Protein AF-A0A659SGT2-F1 (afdb_monomer_lite)

Foldseek 3Di:
DPPPPPLVVVLVVCQVVLVVDDLPDADEAADACVQKDKDWAADDPDDDDPVRRVVVVLVVVCVVVVHDSVQKDKDWDQDPVDNTITMMIGGPVRVVSVVVSCVSSVHHHPYYYHPLAVCLVCVVVDDPPDFKDWDDDPFKIKMDGNRDIDMDTPVVVVVDPPDPDDDD

Organism: NCBI:txid436295

Structure (mmCIF, N/CA/C/O backbone):
data_AF-A0A659SGT2-F1
#
_entry.id   AF-A0A659SGT2-F1
#
loop_
_atom_site.group_PDB
_atom_site.id
_atom_site.type_symbol
_atom_site.label_atom_id
_atom_site.label_alt_id
_atom_site.label_comp_id
_atom_site.label_asym_id
_atom_site.label_entity_id
_atom_site.label_seq_id
_atom_site.pdbx_PDB_ins_code
_atom_site.Cartn_x
_atom_site.Cartn_y
_atom_site.Cartn_z
_atom_site.occupancy
_atom_site.B_iso_or_equiv
_atom_site.auth_seq_id
_atom_site.auth_comp_id
_atom_site.auth_asym_id
_atom_site.auth_atom_id
_atom_site.pdbx_PDB_model_num
ATOM 1 N N . GLN A 1 1 ? -14.423 14.661 -5.698 1.00 37.53 1 GLN A N 1
ATOM 2 C CA . GLN A 1 1 ? -13.517 14.866 -4.549 1.00 37.53 1 GLN A CA 1
ATOM 3 C C . GLN A 1 1 ? -14.341 14.611 -3.303 1.00 37.53 1 GLN A C 1
ATOM 5 O O . GLN A 1 1 ? -15.223 15.407 -3.018 1.00 37.53 1 GLN A O 1
ATOM 10 N N . GLY A 1 2 ? -14.146 13.487 -2.614 1.00 39.06 2 GLY A N 1
ATOM 11 C CA . GLY A 1 2 ? -14.657 13.391 -1.249 1.00 39.06 2 GLY A CA 1
ATOM 12 C C . GLY A 1 2 ? -13.777 14.299 -0.393 1.00 39.06 2 GLY A C 1
ATOM 13 O O . GLY A 1 2 ? -12.563 14.091 -0.425 1.00 39.06 2 GLY A O 1
ATOM 14 N N . PRO A 1 3 ? -14.304 15.328 0.293 1.00 45.75 3 PRO A N 1
ATOM 15 C CA . PRO A 1 3 ? -13.490 16.061 1.249 1.00 45.75 3 PRO A CA 1
ATOM 16 C C . PRO A 1 3 ? -12.938 15.052 2.255 1.00 45.75 3 PRO A C 1
ATOM 18 O O . PRO A 1 3 ? -13.620 14.072 2.579 1.00 45.75 3 PRO A O 1
ATOM 21 N N . THR A 1 4 ? -11.722 15.282 2.747 1.00 51.31 4 THR A N 1
ATOM 22 C CA . THR A 1 4 ? -11.232 14.665 3.981 1.00 51.31 4 THR A CA 1
ATOM 23 C C . THR A 1 4 ? -12.202 15.103 5.072 1.00 51.31 4 THR A C 1
ATOM 25 O O . THR A 1 4 ? -12.060 16.162 5.674 1.00 51.31 4 THR A O 1
ATOM 28 N N . ARG A 1 5 ? -13.313 14.370 5.177 1.00 58.91 5 ARG A N 1
ATOM 29 C CA . ARG A 1 5 ? -14.416 14.636 6.087 1.00 58.91 5 ARG A CA 1
ATOM 30 C C . ARG A 1 5 ? -13.779 14.692 7.462 1.00 58.91 5 ARG A C 1
ATOM 32 O O . ARG A 1 5 ? -12.934 13.845 7.750 1.00 58.91 5 ARG A O 1
ATOM 39 N N . ASP A 1 6 ? -14.146 15.701 8.243 1.00 71.81 6 ASP A N 1
ATOM 4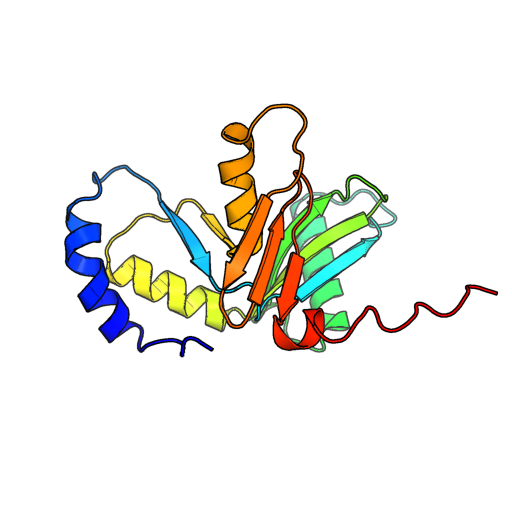0 C CA . ASP A 1 6 ? -13.611 15.899 9.585 1.00 71.81 6 ASP A CA 1
ATOM 41 C C . ASP A 1 6 ? -13.459 14.532 10.297 1.00 71.81 6 ASP A C 1
ATOM 43 O O . ASP A 1 6 ? -14.438 13.771 10.354 1.00 71.81 6 ASP A O 1
ATOM 47 N N . PRO A 1 7 ? -12.245 14.168 10.759 1.00 71.56 7 PRO A N 1
ATOM 48 C CA . PRO A 1 7 ? -11.982 12.852 11.332 1.00 71.56 7 PRO A CA 1
ATOM 49 C C . PRO A 1 7 ? -12.945 12.503 12.468 1.00 71.56 7 PRO A C 1
ATOM 51 O O . PRO A 1 7 ? -13.303 11.336 12.632 1.00 71.56 7 PRO A O 1
ATOM 54 N N . GLN A 1 8 ? -13.416 13.501 13.225 1.00 76.44 8 GLN A N 1
ATOM 55 C CA . GLN A 1 8 ? -14.391 13.282 14.294 1.00 76.44 8 GLN A CA 1
ATOM 56 C C . GLN A 1 8 ? -15.755 12.876 13.729 1.00 76.44 8 GLN A C 1
ATOM 58 O O . GLN A 1 8 ? -16.342 11.880 14.155 1.00 76.44 8 GLN A O 1
ATOM 63 N N . SER A 1 9 ? -16.226 13.584 12.706 1.00 82.75 9 SER A N 1
ATOM 64 C CA . SER A 1 9 ? -17.445 13.240 11.973 1.00 82.75 9 SER A CA 1
ATOM 65 C C . SER A 1 9 ? -17.375 11.840 11.348 1.00 82.75 9 SER A C 1
ATOM 67 O O . SER A 1 9 ? -18.349 11.087 11.391 1.00 82.75 9 SER A O 1
ATOM 69 N N . GLN A 1 10 ? -16.221 11.444 10.799 1.00 83.88 10 GLN A N 1
ATOM 70 C CA . GLN A 1 10 ? -16.017 10.080 10.291 1.00 83.88 10 GLN A CA 1
ATOM 71 C C . GLN A 1 10 ? -16.057 9.036 11.410 1.00 83.88 10 GLN A C 1
ATOM 73 O O . GLN A 1 10 ? -16.700 7.996 11.254 1.00 83.88 10 GLN A O 1
ATOM 78 N N . ALA A 1 11 ? -15.415 9.318 12.546 1.00 84.94 11 ALA A N 1
ATOM 79 C CA . ALA A 1 11 ? -15.412 8.423 13.695 1.00 84.94 11 ALA A CA 1
ATOM 80 C C . ALA A 1 11 ? -16.833 8.164 14.208 1.00 84.94 11 ALA A C 1
ATOM 82 O O . ALA A 1 11 ? -17.172 7.025 14.514 1.00 84.94 11 ALA A O 1
ATOM 83 N N . LEU A 1 12 ? -17.686 9.191 14.255 1.00 87.19 12 LEU A N 1
ATOM 84 C CA . LEU A 1 12 ? -19.081 9.046 14.679 1.00 87.19 12 LEU A CA 1
ATOM 85 C C . LEU A 1 12 ? -19.865 8.083 13.781 1.00 87.19 12 LEU A C 1
ATOM 87 O O . LEU A 1 12 ? -20.566 7.212 14.294 1.00 87.19 12 LEU A O 1
ATOM 91 N N . VAL A 1 13 ? -19.704 8.197 12.460 1.00 90.00 13 VAL A N 1
ATOM 92 C CA . VAL A 1 13 ? -20.392 7.336 11.484 1.00 90.00 13 VAL A CA 1
ATOM 93 C C . VAL A 1 13 ? -19.898 5.889 11.553 1.00 90.00 13 VAL A C 1
ATOM 95 O O . VAL A 1 13 ? -20.694 4.962 11.435 1.00 90.00 13 VAL A O 1
ATOM 98 N N . LEU A 1 14 ? -18.596 5.679 11.758 1.00 89.00 14 LEU A N 1
ATOM 99 C CA . LEU A 1 14 ? -17.986 4.343 11.766 1.00 89.00 14 LEU A CA 1
ATOM 100 C C . LEU A 1 14 ? -18.070 3.635 13.129 1.00 89.00 14 LEU A C 1
ATOM 102 O O . LEU A 1 14 ? -17.810 2.435 13.215 1.00 89.00 14 LEU A O 1
ATOM 106 N N . ARG A 1 15 ? -18.446 4.349 14.197 1.00 89.56 15 ARG A N 1
ATOM 107 C CA . ARG A 1 15 ? -18.479 3.828 15.574 1.00 89.56 15 ARG A CA 1
ATOM 108 C C . ARG A 1 15 ? -19.389 2.614 15.785 1.00 89.56 15 ARG A C 1
ATOM 110 O O . ARG A 1 15 ? -18.995 1.739 16.555 1.00 89.56 15 ARG A O 1
ATOM 117 N N . PRO A 1 16 ? -20.591 2.528 15.181 1.00 90.88 16 PRO A N 1
ATOM 118 C CA . PRO A 1 16 ? -21.422 1.334 15.309 1.00 90.88 16 PRO A CA 1
ATOM 119 C C . PRO A 1 16 ? -20.720 0.107 14.719 1.00 90.88 16 PRO A C 1
ATOM 121 O O . PRO A 1 16 ? -20.525 -0.879 15.423 1.00 90.88 16 PRO A O 1
ATOM 124 N N . MET A 1 17 ? -20.207 0.228 13.490 1.00 86.56 17 MET A N 1
ATOM 125 C CA . MET A 1 17 ? -19.490 -0.853 12.810 1.00 86.56 17 MET A CA 1
ATOM 126 C C . MET A 1 17 ? -18.217 -1.266 13.564 1.00 86.56 17 MET A C 1
ATOM 128 O O . MET A 1 17 ? -17.923 -2.453 13.673 1.00 86.56 17 MET A O 1
ATOM 132 N N . SER A 1 18 ? -17.486 -0.322 14.171 1.00 86.19 18 SER A N 1
ATOM 133 C CA . SER A 1 18 ? -16.282 -0.668 14.937 1.00 86.19 18 SER A CA 1
ATOM 134 C C . SER A 1 18 ? -16.572 -1.515 16.181 1.00 86.19 18 SER A C 1
ATOM 136 O O . SER A 1 18 ? -15.730 -2.322 16.575 1.00 86.19 18 SER A O 1
ATOM 138 N N . ARG A 1 19 ? -17.763 -1.381 16.783 1.00 87.38 19 ARG A N 1
ATOM 139 C CA . ARG A 1 19 ? -18.201 -2.195 17.932 1.00 87.38 19 ARG A CA 1
ATOM 140 C C . ARG A 1 19 ? -18.605 -3.613 17.541 1.00 87.38 19 ARG A C 1
ATOM 142 O O . ARG A 1 19 ? -18.535 -4.502 18.385 1.00 87.38 19 ARG A O 1
ATOM 149 N N . GLU A 1 20 ? -19.009 -3.817 16.293 1.00 88.56 20 GLU A N 1
ATOM 150 C CA . GLU A 1 20 ? -19.375 -5.129 15.750 1.00 88.56 20 GLU A CA 1
ATOM 151 C C . GLU A 1 20 ? -18.142 -5.971 15.383 1.00 88.56 20 GLU A C 1
ATOM 153 O O . GLU A 1 20 ? -18.225 -7.197 15.298 1.00 88.56 20 GLU A O 1
ATOM 158 N N . LEU A 1 21 ? -16.971 -5.344 15.212 1.00 85.00 21 LEU A N 1
ATOM 159 C CA . LEU A 1 21 ? -15.737 -6.055 14.889 1.00 85.00 21 LEU A CA 1
ATOM 160 C C . LEU A 1 21 ? -15.241 -6.894 16.082 1.00 85.00 21 LEU A C 1
ATOM 162 O O . LEU A 1 21 ? -15.075 -6.372 17.191 1.00 85.00 21 LEU A O 1
ATOM 166 N N . PRO A 1 22 ? -14.903 -8.185 15.893 1.00 82.75 22 PRO A N 1
ATOM 167 C CA . PRO A 1 22 ? -14.419 -8.992 17.003 1.00 82.75 22 PRO A CA 1
ATOM 168 C C . PRO A 1 22 ? -13.033 -8.516 17.461 1.00 82.75 22 PRO A C 1
ATOM 170 O O . PRO A 1 22 ? -12.126 -8.339 16.648 1.00 82.75 22 PRO A O 1
ATOM 173 N N . ARG A 1 23 ? -12.831 -8.398 18.782 1.00 71.75 23 ARG A N 1
ATOM 174 C CA . ARG A 1 23 ? -11.686 -7.721 19.444 1.00 71.75 23 ARG A CA 1
ATOM 175 C C . ARG A 1 23 ? -10.269 -8.121 18.993 1.00 71.75 23 ARG A C 1
ATOM 177 O O . ARG A 1 23 ? -9.317 -7.394 19.268 1.00 71.75 23 ARG A O 1
ATOM 184 N N . ARG A 1 24 ? -10.091 -9.289 18.368 1.00 79.62 24 ARG A N 1
ATOM 185 C CA . ARG A 1 24 ? -8.784 -9.789 17.898 1.00 79.62 24 ARG A CA 1
ATOM 186 C C . ARG A 1 24 ? -8.523 -9.546 16.408 1.00 79.62 24 ARG A C 1
ATOM 188 O O . ARG A 1 24 ? -7.405 -9.798 15.966 1.00 79.62 24 ARG A O 1
ATOM 195 N N . HIS A 1 25 ? -9.501 -9.050 15.650 1.00 82.94 25 HIS A N 1
ATOM 196 C CA . HIS A 1 25 ? -9.333 -8.818 14.218 1.00 82.94 25 HIS A CA 1
ATOM 197 C C . HIS A 1 25 ? -8.468 -7.591 13.957 1.00 82.94 25 HIS A C 1
ATOM 199 O O . HIS A 1 25 ? -8.538 -6.585 14.664 1.00 82.94 25 HIS A O 1
ATOM 205 N N . ARG A 1 26 ? -7.638 -7.701 12.920 1.00 89.12 26 ARG A N 1
ATOM 206 C CA . ARG A 1 26 ? -6.871 -6.590 12.368 1.00 89.12 26 ARG A CA 1
ATOM 207 C C . ARG A 1 26 ? -7.504 -6.212 11.031 1.00 89.12 26 ARG A C 1
ATOM 209 O O . ARG A 1 26 ? -7.742 -7.094 10.211 1.00 89.12 26 ARG A O 1
ATOM 216 N N . ILE A 1 27 ? -7.774 -4.930 10.814 1.00 89.94 27 ILE A N 1
ATOM 217 C CA . ILE A 1 27 ? -8.387 -4.426 9.579 1.00 89.94 27 ILE A CA 1
ATOM 218 C C . ILE A 1 27 ? -7.325 -3.883 8.623 1.00 89.94 27 ILE A C 1
ATOM 220 O O . ILE A 1 27 ? -6.343 -3.281 9.055 1.00 89.94 27 ILE A O 1
ATOM 224 N N . ASN A 1 28 ? -7.516 -4.074 7.320 1.00 90.06 28 ASN A N 1
ATOM 225 C CA . ASN A 1 28 ? -6.748 -3.341 6.315 1.00 90.06 28 ASN A CA 1
ATOM 226 C C . ASN A 1 28 ? -7.473 -2.028 6.047 1.00 90.06 28 ASN A C 1
ATOM 228 O O . ASN A 1 28 ? -8.660 -2.044 5.726 1.00 90.06 28 ASN A O 1
ATOM 232 N N . LEU A 1 29 ? -6.771 -0.911 6.197 1.00 90.38 29 LEU A N 1
ATOM 233 C CA . LEU A 1 29 ? -7.346 0.409 5.994 1.00 90.38 29 LEU A CA 1
ATOM 234 C C . LEU A 1 29 ? -6.839 0.967 4.666 1.00 90.38 29 LEU A C 1
ATOM 236 O O . LEU A 1 29 ? -5.636 0.945 4.402 1.00 90.38 29 LEU A O 1
ATOM 240 N N . SER A 1 30 ? -7.754 1.467 3.839 1.00 90.50 30 SER A N 1
ATOM 241 C CA . SER A 1 30 ? -7.407 2.144 2.597 1.00 90.50 30 SER A CA 1
ATOM 242 C C . SER A 1 30 ? -7.687 3.637 2.624 1.00 90.50 30 SER A C 1
ATOM 244 O O . SER A 1 30 ? -8.697 4.075 3.169 1.00 90.50 30 SER A O 1
ATOM 246 N N . PHE A 1 31 ? -6.815 4.405 1.981 1.00 88.75 31 PHE A N 1
ATOM 247 C CA . PHE A 1 31 ? -6.994 5.836 1.742 1.00 88.75 31 PHE A CA 1
ATOM 248 C C . PHE A 1 31 ? -6.985 6.122 0.234 1.00 88.75 31 PHE A C 1
ATOM 250 O O . PHE A 1 31 ? -6.467 5.297 -0.526 1.00 88.75 31 PHE A O 1
ATOM 257 N N . PRO A 1 32 ? -7.538 7.263 -0.222 1.00 87.25 32 PRO A N 1
ATOM 258 C CA . PRO A 1 32 ? -7.522 7.611 -1.636 1.00 87.25 32 PRO A CA 1
ATOM 259 C C . PRO A 1 32 ? -6.102 7.559 -2.200 1.00 87.25 32 PRO A C 1
ATOM 261 O O . PRO A 1 32 ? -5.188 8.140 -1.621 1.00 87.25 32 PRO A O 1
ATOM 264 N N . ALA A 1 33 ? -5.897 6.916 -3.347 1.00 86.81 33 ALA A N 1
ATOM 265 C CA . ALA A 1 33 ? -4.575 6.865 -3.963 1.00 86.81 33 ALA A CA 1
ATOM 266 C C . ALA A 1 33 ? -4.110 8.230 -4.506 1.00 86.81 33 ALA A C 1
ATOM 268 O O . ALA A 1 33 ? -2.942 8.401 -4.834 1.00 86.81 33 ALA A O 1
ATOM 269 N N . THR A 1 34 ? -4.985 9.230 -4.621 1.00 85.56 34 THR A N 1
ATOM 270 C CA . THR A 1 34 ? -4.665 10.560 -5.173 1.00 85.56 34 THR A CA 1
ATOM 271 C C . THR A 1 34 ? -3.461 11.273 -4.525 1.00 85.56 34 THR A C 1
ATOM 273 O O . THR A 1 34 ? -2.620 11.760 -5.278 1.00 85.56 34 THR A O 1
ATOM 276 N N . PRO A 1 35 ? -3.321 11.336 -3.187 1.00 83.38 35 PRO A N 1
ATOM 277 C CA . PRO A 1 35 ? -2.133 11.881 -2.520 1.00 83.38 35 PRO A CA 1
ATOM 278 C C . PRO A 1 35 ? -0.874 11.012 -2.630 1.00 83.38 35 PRO A C 1
ATOM 280 O O . PRO A 1 35 ? 0.183 11.427 -2.161 1.00 83.38 35 PRO A O 1
ATOM 283 N N . THR A 1 36 ? -0.960 9.811 -3.207 1.00 88.88 36 THR A N 1
ATOM 284 C CA . THR A 1 36 ? 0.213 8.947 -3.349 1.00 88.88 36 THR A CA 1
ATOM 285 C C . THR A 1 36 ? 1.044 9.341 -4.558 1.00 88.88 36 THR A C 1
ATOM 287 O O . THR A 1 36 ? 0.523 9.660 -5.638 1.00 88.88 36 THR A O 1
ATOM 290 N N . LEU A 1 37 ? 2.351 9.246 -4.370 1.00 87.31 37 LEU A N 1
ATOM 291 C CA . LEU A 1 37 ? 3.335 9.203 -5.428 1.00 87.31 37 LEU A CA 1
ATOM 292 C C . LEU A 1 37 ? 3.763 7.749 -5.639 1.00 87.31 37 LEU A C 1
ATOM 294 O O . LEU A 1 37 ? 4.103 7.062 -4.681 1.00 87.31 37 LEU A O 1
ATOM 298 N N . GLN A 1 38 ? 3.801 7.308 -6.893 1.00 88.44 38 GLN A N 1
ATOM 299 C CA . GLN A 1 38 ? 4.417 6.043 -7.287 1.00 88.44 38 GLN A CA 1
ATOM 300 C C . GLN A 1 38 ? 5.604 6.332 -8.206 1.00 88.44 38 GLN A C 1
ATOM 302 O O . GLN A 1 38 ? 5.453 7.058 -9.193 1.00 88.44 38 GLN A O 1
ATOM 307 N N . ARG A 1 39 ? 6.780 5.791 -7.885 1.00 87.81 39 ARG A N 1
ATOM 308 C CA . ARG A 1 39 ? 8.009 5.957 -8.673 1.00 87.81 39 ARG A CA 1
ATOM 309 C C . ARG A 1 39 ? 8.818 4.667 -8.679 1.00 87.81 39 ARG A C 1
ATOM 311 O O . ARG A 1 39 ? 8.875 3.975 -7.668 1.00 87.81 39 ARG A O 1
ATOM 318 N N . ALA A 1 40 ? 9.447 4.378 -9.812 1.00 89.25 40 ALA A N 1
ATOM 319 C CA . ALA A 1 40 ? 10.417 3.301 -9.926 1.00 89.25 40 ALA A CA 1
ATOM 320 C C . ALA A 1 40 ? 11.814 3.829 -9.575 1.00 89.25 40 ALA A C 1
ATOM 322 O O . ALA A 1 40 ? 12.216 4.876 -10.086 1.00 89.25 40 ALA A O 1
ATOM 323 N N . PHE A 1 41 ? 12.544 3.108 -8.728 1.00 88.88 41 PHE A N 1
ATOM 324 C CA . PHE A 1 41 ? 13.929 3.401 -8.367 1.00 88.88 41 PHE A CA 1
ATOM 325 C C . PHE A 1 41 ? 14.823 2.224 -8.743 1.00 88.88 41 PHE A C 1
ATOM 327 O O . PHE A 1 41 ? 14.470 1.091 -8.420 1.00 88.88 41 PHE A O 1
ATOM 334 N N . PRO A 1 42 ? 15.976 2.447 -9.393 1.00 89.38 42 PRO A N 1
ATOM 335 C CA . PRO A 1 42 ? 16.892 1.357 -9.697 1.00 89.38 42 PRO A CA 1
ATOM 336 C C . PRO A 1 42 ? 17.376 0.690 -8.407 1.00 89.38 42 PRO A C 1
ATOM 338 O O . PRO A 1 42 ? 17.471 1.333 -7.358 1.00 89.38 42 PRO A O 1
ATOM 341 N N . HIS A 1 43 ? 17.712 -0.595 -8.483 1.00 89.31 43 HIS A N 1
ATOM 342 C CA . HIS A 1 43 ? 18.370 -1.266 -7.366 1.00 89.31 43 HIS A CA 1
ATOM 343 C C . HIS A 1 43 ? 19.708 -0.583 -7.029 1.00 89.31 43 HIS A C 1
ATOM 345 O O . HIS A 1 43 ? 20.409 -0.117 -7.936 1.00 89.31 43 HIS A O 1
ATOM 351 N N . PRO A 1 44 ? 20.095 -0.514 -5.741 1.00 87.31 44 PRO A N 1
ATOM 352 C CA . PRO A 1 44 ? 21.386 0.039 -5.365 1.00 87.31 44 PRO A CA 1
ATOM 353 C C . PRO A 1 44 ? 22.521 -0.791 -5.993 1.00 87.31 44 PRO A C 1
ATOM 355 O O . PRO A 1 44 ? 22.420 -2.017 -6.074 1.00 87.31 44 PRO A O 1
ATOM 358 N N . PRO A 1 45 ? 23.637 -0.154 -6.395 1.00 81.25 45 PRO A N 1
ATOM 359 C CA . PRO A 1 45 ? 24.746 -0.830 -7.080 1.00 81.25 45 PRO A CA 1
ATOM 360 C C . PRO A 1 45 ? 25.480 -1.849 -6.193 1.00 81.25 45 PRO A C 1
ATOM 362 O O . PRO A 1 45 ? 26.305 -2.622 -6.672 1.00 81.25 45 PRO A O 1
ATOM 365 N N . MET A 1 46 ? 25.197 -1.847 -4.890 1.00 87.81 46 MET A N 1
ATOM 366 C CA . MET A 1 46 ? 25.774 -2.740 -3.895 1.00 87.81 46 MET A CA 1
ATOM 367 C C . MET A 1 46 ? 24.654 -3.371 -3.069 1.00 87.81 46 MET A C 1
ATOM 369 O O . MET A 1 46 ? 23.605 -2.764 -2.852 1.00 87.81 46 MET A O 1
ATOM 373 N N . ARG A 1 47 ? 24.889 -4.585 -2.563 1.00 86.19 47 ARG A N 1
ATOM 374 C CA . ARG A 1 47 ? 23.947 -5.260 -1.664 1.00 86.19 47 ARG A CA 1
ATOM 375 C C . ARG A 1 47 ? 23.914 -4.562 -0.306 1.00 86.19 47 ARG A C 1
ATOM 377 O O . ARG A 1 47 ? 24.867 -4.662 0.461 1.00 86.19 47 ARG A O 1
ATOM 384 N N . LEU A 1 48 ? 22.800 -3.900 -0.022 1.00 90.19 48 LEU A N 1
ATOM 385 C CA . LEU A 1 48 ? 22.503 -3.286 1.268 1.00 90.19 48 LEU A CA 1
ATOM 386 C C . LEU A 1 48 ? 21.709 -4.259 2.147 1.00 90.19 48 LEU A C 1
ATOM 388 O O . LEU A 1 48 ? 20.916 -5.057 1.645 1.00 90.19 48 LEU A O 1
ATOM 392 N N . ARG A 1 49 ? 21.896 -4.191 3.467 1.00 93.31 49 ARG A N 1
ATOM 393 C CA . ARG A 1 49 ? 20.981 -4.840 4.420 1.00 93.31 49 ARG A CA 1
ATOM 394 C C . ARG A 1 49 ? 19.651 -4.088 4.438 1.00 93.31 49 ARG A C 1
ATOM 396 O O . ARG A 1 49 ? 19.616 -2.902 4.135 1.00 93.31 49 ARG A O 1
ATOM 403 N N . GLU A 1 50 ? 18.582 -4.732 4.904 1.00 90.44 50 GLU A N 1
ATOM 404 C CA . GLU A 1 50 ? 17.226 -4.152 4.929 1.00 90.44 50 GLU A CA 1
ATOM 405 C C . GLU A 1 50 ? 17.176 -2.727 5.509 1.0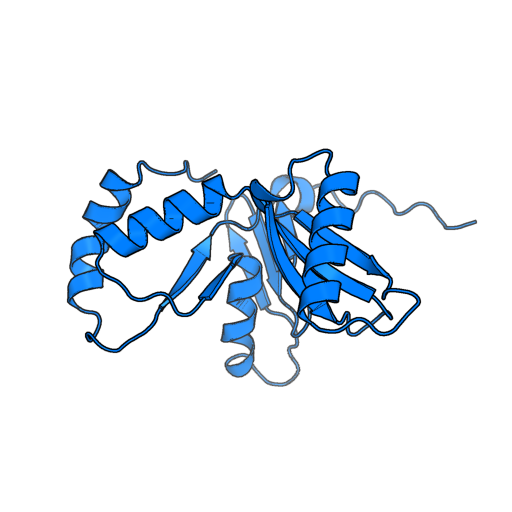0 90.44 50 GLU A C 1
ATOM 407 O O . GLU A 1 50 ? 16.629 -1.811 4.905 1.00 90.44 50 GLU A O 1
ATOM 412 N N . ARG A 1 51 ? 17.826 -2.497 6.657 1.00 92.06 51 ARG A N 1
ATOM 413 C CA . ARG A 1 51 ? 17.867 -1.167 7.291 1.00 92.06 51 ARG A CA 1
ATOM 414 C C . ARG A 1 51 ? 18.565 -0.113 6.429 1.00 92.06 51 ARG A C 1
ATOM 416 O O . ARG A 1 51 ? 18.120 1.029 6.381 1.00 92.06 51 ARG A O 1
ATOM 423 N N . GLU A 1 52 ? 19.664 -0.491 5.786 1.00 93.19 52 GLU A N 1
ATOM 424 C CA . GLU A 1 52 ? 20.453 0.393 4.924 1.00 93.19 52 GLU A CA 1
ATOM 425 C C . GLU A 1 52 ? 19.703 0.676 3.621 1.00 93.19 52 GLU A C 1
ATOM 427 O O . GLU A 1 52 ? 19.696 1.811 3.155 1.00 93.19 52 GLU A O 1
ATOM 432 N N . LEU A 1 53 ? 19.014 -0.331 3.080 1.00 91.75 53 LEU A N 1
ATOM 433 C CA . LEU A 1 53 ? 18.154 -0.206 1.911 1.00 91.75 53 LEU A CA 1
ATOM 434 C C . LEU A 1 53 ? 17.002 0.772 2.168 1.00 91.75 53 LEU A C 1
ATOM 436 O O . LEU A 1 53 ? 16.797 1.691 1.379 1.00 91.75 53 LEU A O 1
ATOM 440 N N . VAL A 1 54 ? 16.293 0.622 3.291 1.00 92.25 54 VAL A N 1
ATOM 441 C CA . VAL A 1 54 ? 15.207 1.532 3.692 1.00 92.25 54 VAL A CA 1
ATOM 442 C C . VAL A 1 54 ? 15.729 2.960 3.864 1.00 92.25 54 VAL A C 1
ATOM 444 O O . VAL A 1 54 ? 15.121 3.902 3.357 1.00 92.25 54 VAL A O 1
ATOM 447 N N . ALA A 1 55 ? 16.870 3.143 4.537 1.00 91.56 55 ALA A N 1
ATOM 448 C CA . ALA A 1 55 ? 17.472 4.465 4.709 1.00 91.56 55 ALA A CA 1
ATOM 449 C C . ALA A 1 55 ? 17.860 5.095 3.360 1.00 91.56 55 ALA A C 1
ATOM 451 O O . ALA A 1 55 ? 17.560 6.265 3.112 1.00 91.56 55 ALA A O 1
ATOM 452 N N . TRP A 1 56 ? 18.471 4.308 2.473 1.00 91.75 56 TRP A N 1
ATOM 453 C CA . TRP A 1 56 ? 18.862 4.738 1.135 1.00 91.75 56 TRP A CA 1
ATOM 454 C C . TRP A 1 56 ? 17.654 5.115 0.263 1.00 91.75 56 TRP A C 1
ATOM 456 O O . TRP A 1 56 ? 17.675 6.174 -0.369 1.00 91.75 56 TRP A O 1
ATOM 466 N N . LEU A 1 57 ? 16.586 4.306 0.262 1.00 91.81 57 LEU A N 1
ATOM 467 C CA . LEU A 1 57 ? 15.338 4.596 -0.456 1.00 91.81 57 LEU A CA 1
ATOM 468 C C . LEU A 1 57 ? 14.680 5.872 0.071 1.00 91.81 57 LEU A C 1
ATOM 470 O O . LEU A 1 57 ? 14.343 6.749 -0.722 1.00 91.81 57 LEU A O 1
ATOM 474 N N . SER A 1 58 ? 14.571 6.010 1.396 1.00 91.12 58 SER A N 1
ATOM 475 C CA . SER A 1 58 ? 13.998 7.195 2.043 1.00 91.12 58 SER A CA 1
ATOM 476 C C . SER A 1 58 ? 14.716 8.475 1.612 1.00 91.12 58 SER A C 1
ATOM 478 O O . SER A 1 58 ? 14.091 9.420 1.133 1.00 91.12 58 SER A O 1
ATOM 480 N N . GLN A 1 59 ? 16.050 8.482 1.696 1.00 89.69 59 GLN A N 1
ATOM 481 C CA . GLN A 1 59 ? 16.873 9.630 1.307 1.00 89.69 59 GLN A CA 1
ATOM 482 C C . GLN A 1 59 ? 16.774 9.920 -0.191 1.00 89.69 59 GLN A C 1
ATOM 484 O O . GLN A 1 59 ? 16.703 11.075 -0.599 1.00 89.69 59 GLN A O 1
ATOM 489 N N . THR A 1 60 ? 16.766 8.879 -1.022 1.00 90.00 60 THR A N 1
ATOM 490 C CA . THR A 1 60 ? 16.680 9.035 -2.477 1.00 90.00 60 THR A CA 1
ATOM 491 C C . THR A 1 60 ? 15.332 9.610 -2.891 1.00 90.00 60 THR A C 1
ATOM 493 O O . THR A 1 60 ? 15.292 10.552 -3.676 1.00 90.00 60 THR A O 1
ATOM 496 N N . MET A 1 61 ? 14.240 9.135 -2.296 1.00 89.12 61 MET A N 1
ATOM 497 C CA . MET A 1 61 ? 12.916 9.701 -2.522 1.00 89.12 61 MET A CA 1
ATOM 498 C C . MET A 1 61 ? 12.770 11.133 -2.021 1.00 89.12 61 MET A C 1
ATOM 500 O O . MET A 1 61 ? 12.176 11.953 -2.711 1.00 89.12 61 MET A O 1
ATOM 504 N N . ALA A 1 62 ? 13.269 11.420 -0.818 1.00 88.94 62 ALA A N 1
ATOM 505 C CA . ALA A 1 62 ? 13.210 12.748 -0.220 1.00 88.94 62 ALA A CA 1
ATOM 506 C C . ALA A 1 62 ? 13.859 13.794 -1.137 1.00 88.94 62 ALA A C 1
ATOM 508 O O . ALA A 1 62 ? 13.269 14.841 -1.392 1.00 88.94 62 ALA A O 1
ATOM 509 N N . ARG A 1 63 ? 15.021 13.458 -1.719 1.00 88.75 63 ARG A N 1
ATOM 510 C CA . ARG A 1 63 ? 15.698 14.299 -2.717 1.00 88.75 63 ARG A CA 1
ATOM 511 C C . ARG A 1 63 ? 14.874 14.483 -3.992 1.00 88.75 63 ARG A C 1
ATOM 513 O O . ARG A 1 63 ? 14.731 15.607 -4.449 1.00 88.75 63 ARG A O 1
ATOM 520 N N . GLU A 1 64 ? 14.327 13.405 -4.555 1.00 85.56 64 GLU A N 1
ATOM 521 C CA . GLU A 1 64 ? 13.499 13.476 -5.774 1.00 85.56 64 GLU A CA 1
ATOM 522 C C . GLU A 1 64 ? 12.218 14.300 -5.584 1.00 85.56 64 GLU A C 1
ATOM 524 O O . GLU A 1 64 ? 11.693 14.872 -6.537 1.00 85.56 64 GLU A O 1
ATOM 529 N N . LEU A 1 65 ? 11.688 14.332 -4.360 1.00 81.38 65 LEU A N 1
ATOM 530 C CA . LEU A 1 65 ? 10.439 15.015 -4.033 1.00 81.38 65 LEU A CA 1
ATOM 531 C C . LEU A 1 65 ? 10.615 16.409 -3.453 1.00 81.38 65 LEU A C 1
ATOM 533 O O . LEU A 1 65 ? 9.600 17.044 -3.167 1.00 81.38 65 LEU A O 1
ATOM 537 N N . ASP A 1 66 ? 11.859 16.849 -3.267 1.00 86.06 66 ASP A N 1
ATOM 538 C CA . ASP A 1 66 ? 12.190 18.081 -2.552 1.00 86.06 66 ASP A CA 1
ATOM 539 C C . ASP A 1 66 ? 11.423 18.179 -1.216 1.00 86.06 66 ASP A C 1
ATOM 541 O O . ASP A 1 66 ? 10.728 19.148 -0.912 1.00 86.06 66 ASP A O 1
ATOM 545 N N . MET A 1 67 ? 11.458 17.087 -0.444 1.00 86.19 67 MET A N 1
ATOM 546 C CA . MET A 1 67 ? 10.687 16.932 0.788 1.00 86.19 67 MET A CA 1
ATOM 547 C C . MET A 1 67 ? 11.542 16.333 1.895 1.00 86.19 67 MET A C 1
ATOM 549 O O . MET A 1 67 ? 12.374 15.464 1.650 1.00 86.19 67 MET A O 1
ATOM 553 N N . ASP A 1 68 ? 11.288 16.756 3.131 1.00 87.88 68 ASP A N 1
ATOM 554 C CA . ASP A 1 68 ? 11.911 16.161 4.309 1.00 87.88 68 ASP A CA 1
ATOM 555 C C . ASP A 1 68 ? 11.557 14.655 4.413 1.00 87.88 68 ASP A C 1
ATOM 557 O O . ASP A 1 68 ? 10.369 14.303 4.350 1.00 87.88 68 ASP A O 1
ATOM 561 N N . PRO A 1 69 ? 12.548 13.751 4.567 1.00 86.62 69 PRO A N 1
ATOM 562 C CA . PRO A 1 69 ? 12.303 12.313 4.690 1.00 86.62 69 PRO A CA 1
ATOM 563 C C . PRO A 1 69 ? 11.374 11.951 5.858 1.00 86.62 69 PRO A C 1
ATOM 565 O O . PRO A 1 69 ? 10.609 10.991 5.746 1.00 86.62 69 PRO A O 1
ATOM 568 N N . ASP A 1 70 ? 11.359 12.726 6.946 1.00 88.31 70 ASP A N 1
ATOM 569 C CA . ASP A 1 70 ? 10.506 12.463 8.111 1.00 88.31 70 ASP A CA 1
ATOM 570 C C . ASP A 1 70 ? 9.024 12.747 7.828 1.00 88.31 70 ASP A C 1
ATOM 572 O O . ASP A 1 70 ? 8.124 12.169 8.462 1.00 88.31 70 ASP A O 1
ATOM 576 N N . LEU A 1 71 ? 8.752 13.586 6.822 1.00 89.44 71 LEU A N 1
ATOM 577 C CA . LEU A 1 71 ? 7.411 13.881 6.324 1.00 89.44 71 LEU A CA 1
ATOM 578 C C . LEU A 1 71 ? 6.910 12.844 5.317 1.00 89.44 71 LEU A C 1
ATOM 580 O O . LEU A 1 71 ? 5.735 12.896 4.946 1.00 89.44 71 LEU A O 1
ATOM 584 N N . LEU A 1 72 ? 7.739 11.882 4.913 1.00 89.25 72 LEU A N 1
ATOM 585 C CA . LEU A 1 72 ? 7.363 10.819 3.991 1.00 89.25 72 LEU A CA 1
ATOM 586 C C . LEU A 1 72 ? 7.046 9.522 4.738 1.00 89.25 72 LEU A C 1
ATOM 588 O O . LEU A 1 72 ? 7.669 9.128 5.725 1.00 89.25 72 LEU A O 1
ATOM 592 N N . ARG A 1 73 ? 6.024 8.830 4.252 1.00 91.88 73 ARG A N 1
ATOM 593 C CA . ARG A 1 73 ? 5.752 7.431 4.568 1.00 91.88 73 ARG A CA 1
ATOM 594 C C . ARG A 1 73 ? 5.764 6.681 3.259 1.00 91.88 73 ARG A C 1
ATOM 596 O O . ARG A 1 73 ? 5.155 7.138 2.292 1.00 91.88 73 ARG A O 1
ATOM 603 N N . PHE A 1 74 ? 6.469 5.562 3.222 1.00 92.31 74 PHE A N 1
ATOM 60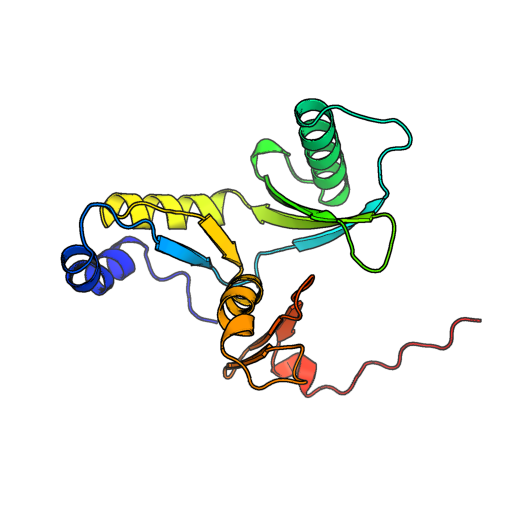4 C CA . PHE A 1 74 ? 6.630 4.820 1.990 1.00 92.31 74 PHE A CA 1
ATOM 605 C C . PHE A 1 74 ? 6.675 3.324 2.224 1.00 92.31 74 PHE A C 1
ATOM 607 O O . PHE A 1 74 ? 6.960 2.856 3.324 1.00 92.31 74 PHE A O 1
ATOM 614 N N . ASP A 1 75 ? 6.365 2.616 1.153 1.00 91.81 75 ASP A N 1
ATOM 615 C CA . ASP A 1 75 ? 6.484 1.177 1.026 1.00 91.81 75 ASP A CA 1
ATOM 616 C C . ASP A 1 75 ? 7.045 0.876 -0.366 1.00 91.81 75 ASP A C 1
ATOM 618 O O . ASP A 1 75 ? 6.885 1.681 -1.293 1.00 91.81 75 ASP A O 1
ATOM 622 N N . PHE A 1 76 ? 7.719 -0.254 -0.522 1.00 91.12 76 PHE A N 1
ATOM 623 C CA . PHE A 1 76 ? 8.345 -0.623 -1.783 1.00 91.12 76 PHE A CA 1
ATOM 624 C C . PHE A 1 76 ? 8.211 -2.115 -2.057 1.00 91.12 76 PHE A C 1
ATOM 626 O O . PHE A 1 76 ? 8.158 -2.944 -1.156 1.00 91.12 76 PHE A O 1
ATOM 633 N N . GLN A 1 77 ? 8.157 -2.446 -3.339 1.00 88.50 77 GLN A N 1
ATOM 634 C CA . GLN A 1 77 ? 8.122 -3.816 -3.832 1.00 88.50 77 GLN A CA 1
ATOM 635 C C . GLN A 1 77 ? 9.020 -3.920 -5.058 1.00 88.50 77 GLN A C 1
ATOM 637 O O . GLN A 1 77 ? 9.183 -2.937 -5.784 1.00 88.50 77 GLN A O 1
ATOM 642 N N . ASP A 1 78 ? 9.581 -5.096 -5.313 1.00 87.88 78 ASP A N 1
ATOM 643 C CA . ASP A 1 78 ? 10.277 -5.335 -6.574 1.00 87.88 78 ASP A CA 1
ATOM 644 C C . ASP A 1 78 ? 9.317 -5.186 -7.755 1.00 87.88 78 ASP A C 1
ATOM 646 O O . ASP A 1 78 ? 8.162 -5.629 -7.724 1.00 87.88 78 ASP A O 1
ATOM 650 N N . ASP A 1 79 ? 9.801 -4.536 -8.805 1.00 84.31 79 ASP A N 1
ATOM 651 C CA . ASP A 1 79 ? 9.121 -4.520 -10.082 1.00 84.31 79 ASP A CA 1
ATOM 652 C C . ASP A 1 79 ? 9.264 -5.890 -10.753 1.00 84.31 79 ASP A C 1
ATOM 654 O O . ASP A 1 79 ? 10.352 -6.436 -10.918 1.00 84.31 79 ASP A O 1
ATOM 658 N N . ALA A 1 80 ? 8.131 -6.459 -11.156 1.00 79.19 80 ALA A N 1
ATOM 659 C CA . ALA A 1 80 ? 8.104 -7.732 -11.859 1.00 79.19 80 ALA A CA 1
ATOM 660 C C . ALA A 1 80 ? 8.666 -7.629 -13.289 1.00 79.19 80 ALA A C 1
ATOM 662 O O . ALA A 1 80 ? 8.990 -8.654 -13.886 1.00 79.19 80 ALA A O 1
ATOM 663 N N . LEU A 1 81 ? 8.727 -6.419 -13.859 1.00 80.38 81 LEU A N 1
ATOM 664 C CA . LEU A 1 81 ? 9.080 -6.185 -15.262 1.00 80.38 81 LEU A CA 1
ATOM 665 C C . LEU A 1 81 ? 10.458 -5.543 -15.451 1.00 80.38 81 LEU A C 1
ATOM 667 O O . LEU A 1 81 ? 10.975 -5.549 -16.569 1.00 80.38 81 LEU A O 1
ATOM 671 N N . SER A 1 82 ? 11.053 -4.983 -14.398 1.00 82.50 82 SER A N 1
ATOM 672 C CA . SER A 1 82 ? 12.340 -4.293 -14.474 1.00 82.50 82 SER A CA 1
ATOM 673 C C . SER A 1 82 ? 13.164 -4.502 -13.195 1.00 82.50 82 SER A C 1
ATOM 675 O O . SER A 1 82 ? 12.591 -4.773 -12.143 1.00 82.50 82 SER A O 1
ATOM 677 N N . PRO A 1 83 ? 14.508 -4.406 -13.245 1.00 85.94 83 PRO A N 1
ATOM 678 C CA . PRO A 1 83 ? 15.360 -4.495 -12.057 1.00 85.94 83 PRO A CA 1
ATOM 679 C C . PRO A 1 83 ? 15.308 -3.179 -11.258 1.00 85.94 83 PRO A C 1
ATOM 681 O O . PRO A 1 83 ? 16.272 -2.412 -11.194 1.00 85.94 83 PRO A O 1
ATOM 684 N N . ALA A 1 84 ? 14.133 -2.886 -10.709 1.00 90.12 84 ALA A N 1
ATOM 685 C CA . ALA A 1 84 ? 13.838 -1.672 -9.970 1.00 90.12 84 ALA A CA 1
ATOM 686 C C . ALA A 1 84 ? 12.871 -1.956 -8.816 1.00 90.12 84 ALA A C 1
ATOM 688 O O . ALA A 1 84 ? 12.105 -2.916 -8.835 1.00 90.12 84 ALA A O 1
ATOM 689 N N . PHE A 1 85 ? 12.864 -1.069 -7.829 1.00 90.00 85 PHE A N 1
ATOM 690 C CA . PHE A 1 85 ? 11.823 -0.998 -6.819 1.00 90.00 85 PHE A CA 1
ATOM 691 C C . PHE A 1 85 ? 10.695 -0.088 -7.285 1.00 90.00 85 PHE A C 1
ATOM 693 O O . PHE A 1 85 ? 10.917 1.083 -7.587 1.00 90.00 85 PHE A O 1
ATOM 700 N N . ASN A 1 86 ? 9.469 -0.595 -7.250 1.00 90.25 86 ASN A N 1
ATOM 701 C CA . ASN A 1 86 ? 8.268 0.219 -7.304 1.00 90.25 86 ASN A CA 1
ATOM 702 C C . ASN A 1 86 ? 7.981 0.761 -5.910 1.00 90.25 86 ASN A C 1
ATOM 704 O O . ASN A 1 86 ? 7.543 0.032 -5.019 1.00 90.25 86 ASN A O 1
ATOM 708 N N . VAL A 1 87 ? 8.206 2.055 -5.733 1.00 91.44 87 VAL A N 1
ATOM 709 C CA . VAL A 1 87 ? 8.050 2.728 -4.452 1.00 91.44 87 VAL A CA 1
ATOM 710 C C . VAL A 1 87 ? 6.766 3.539 -4.445 1.00 91.44 87 VAL A C 1
ATOM 712 O O . VAL A 1 87 ? 6.499 4.327 -5.354 1.00 91.44 87 VAL A O 1
ATOM 715 N N . THR A 1 88 ? 5.961 3.337 -3.407 1.00 91.50 88 THR A N 1
ATOM 716 C CA . THR A 1 88 ? 4.754 4.112 -3.125 1.00 91.50 88 THR A CA 1
ATOM 717 C C . THR A 1 88 ? 5.017 5.004 -1.928 1.00 91.50 88 THR A C 1
ATOM 719 O O . THR A 1 88 ? 5.350 4.512 -0.856 1.00 91.50 88 THR A O 1
ATOM 722 N N . ALA A 1 89 ? 4.810 6.304 -2.091 1.00 92.19 89 ALA A N 1
ATOM 723 C CA . ALA A 1 89 ? 5.045 7.306 -1.069 1.00 92.19 89 ALA A CA 1
ATOM 724 C C . ALA A 1 89 ? 3.808 8.166 -0.824 1.00 92.19 89 ALA A C 1
ATOM 726 O O . ALA A 1 89 ? 3.021 8.433 -1.733 1.00 92.19 89 ALA A O 1
ATOM 727 N N . VAL A 1 90 ? 3.653 8.640 0.405 1.00 91.81 90 VAL A N 1
ATOM 728 C CA . VAL A 1 90 ? 2.595 9.564 0.812 1.00 91.81 90 VAL A CA 1
ATOM 729 C C . VAL A 1 90 ? 3.102 10.470 1.931 1.00 91.81 90 VAL A C 1
ATOM 731 O O . VAL A 1 90 ? 3.974 10.086 2.711 1.00 91.81 90 VAL A O 1
ATOM 734 N N . GLN A 1 91 ? 2.549 11.678 2.034 1.00 88.38 91 GLN A N 1
ATOM 735 C CA . GLN A 1 91 ? 2.852 12.566 3.154 1.00 88.38 91 GLN A CA 1
ATOM 736 C C . GLN A 1 91 ? 2.348 11.969 4.475 1.00 88.38 91 GLN A C 1
ATOM 738 O O . GLN A 1 91 ? 1.216 11.491 4.579 1.00 88.38 91 GLN A O 1
ATOM 743 N N . SER A 1 92 ? 3.166 12.071 5.518 1.00 89.88 92 SER A N 1
ATOM 744 C CA . SER A 1 92 ? 2.906 11.543 6.859 1.00 89.88 92 SER A CA 1
ATOM 745 C C . SER A 1 92 ? 1.595 12.056 7.464 1.00 89.88 92 SER A C 1
ATOM 747 O O . SER A 1 92 ? 0.923 11.320 8.188 1.00 89.88 92 SER A O 1
ATOM 749 N N . LYS A 1 93 ? 1.169 13.280 7.119 1.00 87.44 93 LYS A N 1
ATOM 750 C CA . LYS A 1 93 ? -0.103 13.864 7.579 1.00 87.44 93 LYS A CA 1
ATOM 751 C C . LYS A 1 93 ? -1.332 13.054 7.141 1.00 87.44 93 LYS A C 1
ATOM 753 O O . LYS A 1 93 ? -2.260 12.895 7.929 1.00 87.44 93 LYS A O 1
ATOM 758 N N . GLU A 1 94 ? -1.311 12.499 5.926 1.00 85.12 94 GLU A N 1
ATOM 759 C CA . GLU A 1 94 ? -2.427 11.720 5.369 1.00 85.12 94 GLU A CA 1
ATOM 760 C C . GLU A 1 94 ? -2.592 10.403 6.135 1.00 85.12 94 GLU A C 1
ATOM 762 O O . GLU A 1 94 ? -3.699 9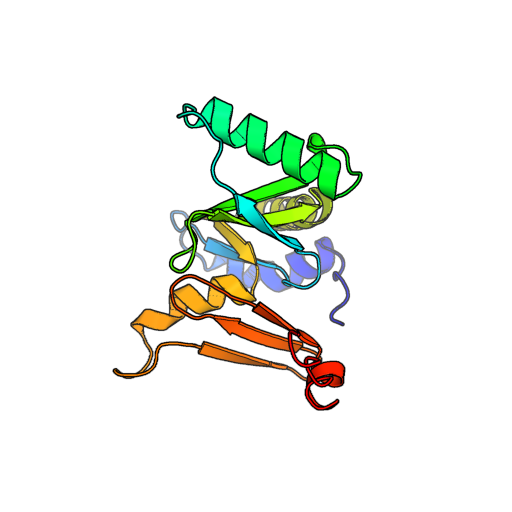.994 6.481 1.00 85.12 94 GLU A O 1
ATOM 767 N N . ILE A 1 95 ? -1.466 9.768 6.476 1.00 89.88 95 ILE A N 1
ATOM 768 C CA . ILE A 1 95 ? -1.445 8.542 7.280 1.00 89.88 95 ILE A CA 1
ATOM 769 C C . ILE A 1 95 ? -1.805 8.842 8.733 1.00 89.88 95 ILE A C 1
ATOM 771 O O . ILE A 1 95 ? -2.608 8.126 9.325 1.00 89.88 95 ILE A O 1
ATOM 775 N N . SER A 1 96 ? -1.259 9.915 9.302 1.00 89.38 96 SER A N 1
ATOM 776 C CA . SER A 1 96 ? -1.512 10.316 10.689 1.00 89.38 96 SER A CA 1
ATOM 777 C C . SER A 1 96 ? -3.000 10.537 10.959 1.00 89.38 96 SER A C 1
ATOM 779 O O . SER A 1 96 ? -3.510 10.037 11.957 1.00 89.38 96 SER A O 1
ATOM 781 N N . ALA A 1 97 ? -3.726 11.197 10.049 1.00 85.44 97 ALA A N 1
ATOM 782 C CA . ALA A 1 97 ? -5.175 11.374 10.172 1.00 85.44 97 ALA A CA 1
ATOM 783 C C . ALA A 1 97 ? -5.925 10.029 10.250 1.00 85.44 97 ALA A C 1
ATOM 785 O O . ALA A 1 97 ? -6.802 9.837 11.095 1.00 85.44 97 ALA A O 1
ATOM 786 N N . LEU A 1 98 ? -5.525 9.071 9.412 1.00 87.44 98 LEU A N 1
ATOM 787 C CA . LEU A 1 98 ? -6.068 7.713 9.371 1.00 87.44 98 LEU A CA 1
ATOM 788 C C . LEU A 1 98 ? -5.782 6.926 10.659 1.00 87.44 98 LEU A C 1
ATOM 790 O O . LEU A 1 98 ? -6.655 6.232 11.184 1.00 87.44 98 LEU A O 1
ATOM 794 N N . LEU A 1 99 ? -4.555 7.039 11.177 1.00 90.38 99 LEU A N 1
ATOM 795 C CA . LEU A 1 99 ? -4.141 6.391 12.420 1.00 90.38 99 LEU A CA 1
ATOM 796 C C . LEU A 1 99 ? -4.898 6.969 13.623 1.00 90.38 99 LEU A C 1
ATOM 798 O O . LEU A 1 99 ? -5.366 6.202 14.463 1.00 90.38 99 LEU A O 1
ATOM 802 N N . THR A 1 100 ? -5.092 8.288 13.675 1.00 90.38 100 THR A N 1
ATOM 803 C CA . THR A 1 100 ? -5.908 8.958 14.702 1.00 90.38 100 THR A CA 1
ATOM 804 C C . THR A 1 100 ? -7.362 8.489 14.662 1.00 90.38 100 THR A C 1
ATOM 806 O O . THR A 1 100 ? -7.956 8.199 15.705 1.00 90.38 100 THR A O 1
ATOM 809 N N . LEU A 1 101 ? -7.940 8.354 13.463 1.00 88.25 101 LEU A N 1
ATOM 810 C CA . LEU A 1 101 ? -9.289 7.815 13.289 1.00 88.25 101 LEU A CA 1
ATOM 811 C C . LEU A 1 101 ? -9.388 6.377 13.820 1.00 88.25 101 LEU A C 1
ATOM 813 O O . LEU A 1 101 ? -10.295 6.057 14.587 1.00 88.25 101 LEU A O 1
ATOM 817 N N . ALA A 1 102 ? -8.433 5.515 13.470 1.00 89.56 102 ALA A N 1
ATOM 818 C CA . ALA A 1 102 ? -8.409 4.132 13.937 1.00 89.56 102 ALA A CA 1
ATOM 819 C C . ALA A 1 102 ? -8.252 4.012 15.462 1.00 89.56 102 ALA A C 1
ATOM 821 O O . ALA A 1 102 ? -8.918 3.183 16.084 1.00 89.56 102 ALA A O 1
ATOM 822 N N . GLN A 1 103 ? -7.423 4.865 16.072 1.00 89.88 103 GLN A N 1
ATOM 823 C CA . GLN A 1 103 ? -7.290 4.950 17.529 1.00 89.88 103 GLN A CA 1
ATOM 824 C C . GLN A 1 103 ? -8.612 5.370 18.179 1.00 89.88 103 GLN A C 1
ATOM 826 O O . GLN A 1 103 ? -9.059 4.732 19.130 1.00 89.88 103 GLN A O 1
ATOM 831 N N . THR A 1 104 ? -9.286 6.378 17.617 1.00 90.06 104 THR A N 1
ATOM 832 C CA . THR A 1 104 ? -10.589 6.864 18.101 1.00 90.06 104 THR A CA 1
ATOM 833 C C . THR A 1 104 ? -11.671 5.780 18.017 1.00 90.06 104 THR A C 1
ATOM 835 O O . THR A 1 104 ? -12.529 5.670 18.894 1.00 90.06 104 THR A O 1
ATOM 838 N N . LEU A 1 105 ? -11.618 4.944 16.978 1.00 89.62 105 LEU A N 1
ATOM 839 C CA . LEU A 1 105 ? -12.520 3.808 16.777 1.00 89.62 105 LEU A CA 1
ATOM 840 C C . LEU A 1 105 ? -12.114 2.547 17.557 1.00 89.62 105 LEU A C 1
ATOM 842 O O . LEU A 1 105 ? -12.878 1.580 17.562 1.00 89.62 105 LEU A O 1
ATOM 846 N N . ASN A 1 106 ? -10.951 2.561 18.220 1.00 89.44 106 ASN A N 1
ATOM 847 C CA . ASN A 1 106 ? -10.337 1.429 18.917 1.00 89.44 106 ASN A CA 1
ATOM 848 C C . ASN A 1 106 ? -10.208 0.167 18.038 1.00 89.44 106 ASN A C 1
ATOM 850 O O . ASN A 1 106 ? -10.460 -0.956 18.482 1.00 89.44 106 ASN A O 1
ATOM 854 N N . VAL A 1 107 ? -9.828 0.350 16.771 1.00 89.62 107 VAL A N 1
ATOM 855 C CA . VAL A 1 107 ? -9.614 -0.746 15.814 1.00 89.62 107 VAL A CA 1
ATOM 856 C C . VAL A 1 107 ? -8.126 -1.025 15.632 1.00 89.62 107 VAL A C 1
ATOM 858 O O . VAL A 1 107 ? -7.295 -0.119 15.602 1.00 89.62 107 VAL A O 1
ATOM 861 N N . ARG A 1 108 ? -7.767 -2.304 15.491 1.00 90.00 108 ARG A N 1
ATOM 862 C CA . ARG A 1 108 ? -6.380 -2.715 15.235 1.00 90.00 108 ARG A CA 1
ATOM 863 C C . ARG A 1 108 ? -6.124 -2.725 13.736 1.00 90.00 108 ARG A C 1
ATOM 865 O O . ARG A 1 108 ? -6.820 -3.423 13.007 1.00 90.00 108 ARG A O 1
ATOM 872 N N . ILE A 1 109 ? -5.107 -2.010 13.275 1.00 90.88 109 ILE A N 1
ATOM 873 C CA . ILE A 1 109 ? -4.755 -1.971 11.851 1.00 90.88 109 ILE A CA 1
ATOM 874 C C . ILE A 1 109 ? -3.764 -3.093 11.523 1.00 90.88 109 ILE A C 1
ATOM 876 O O . ILE A 1 109 ? -2.780 -3.290 12.235 1.00 90.88 109 ILE A O 1
ATOM 880 N N . ALA A 1 110 ? -4.026 -3.830 10.443 1.00 91.75 110 ALA A N 1
ATOM 881 C CA . ALA A 1 110 ? -3.119 -4.813 9.859 1.00 91.75 110 ALA A CA 1
ATOM 882 C C . ALA A 1 110 ? -2.115 -4.149 8.914 1.00 91.75 110 ALA A C 1
ATOM 884 O O . ALA A 1 110 ? -0.919 -4.375 9.058 1.00 91.75 110 ALA A O 1
ATOM 885 N N . ALA A 1 111 ? -2.628 -3.331 7.994 1.00 91.06 111 ALA A N 1
ATOM 886 C CA . ALA A 1 111 ? -1.875 -2.564 7.014 1.00 91.06 111 ALA A CA 1
ATOM 887 C C . ALA A 1 111 ? -2.671 -1.316 6.609 1.00 91.06 111 ALA A C 1
ATOM 889 O O . ALA A 1 111 ? -3.906 -1.313 6.675 1.00 91.06 111 ALA A O 1
ATOM 890 N N . VAL A 1 112 ? -1.955 -0.285 6.161 1.00 91.38 112 VAL A N 1
ATOM 891 C CA . VAL A 1 112 ? -2.530 0.897 5.515 1.00 91.38 112 VAL A CA 1
ATOM 892 C C . VAL A 1 112 ? -2.032 0.918 4.079 1.00 91.38 112 VAL A C 1
ATOM 894 O O . VAL A 1 112 ? -0.827 0.950 3.858 1.00 91.38 112 VAL A O 1
ATOM 897 N N . THR A 1 113 ? -2.937 0.870 3.107 1.00 91.88 113 THR A N 1
ATOM 898 C CA . THR A 1 113 ? -2.568 0.835 1.684 1.00 91.88 113 THR A CA 1
ATOM 899 C C . THR A 1 113 ? -3.413 1.814 0.881 1.00 91.88 113 THR A C 1
ATOM 901 O O . THR A 1 113 ? -4.546 2.084 1.262 1.00 91.88 113 THR A O 1
ATOM 904 N N . PRO A 1 114 ? -2.943 2.316 -0.264 1.00 92.69 114 PRO A N 1
ATOM 905 C CA . PRO A 1 114 ? -3.811 3.051 -1.181 1.00 92.69 114 PRO A CA 1
ATOM 906 C C . PRO A 1 114 ? -5.020 2.195 -1.598 1.00 92.69 114 PRO A C 1
ATOM 908 O O . PRO A 1 114 ? -4.907 0.971 -1.699 1.00 92.69 114 PRO A O 1
ATOM 911 N N . ASP A 1 115 ? -6.172 2.812 -1.842 1.00 90.81 115 ASP A N 1
ATOM 912 C CA . ASP A 1 115 ? -7.405 2.143 -2.293 1.00 90.81 115 ASP A CA 1
ATOM 913 C C . ASP A 1 115 ? -7.207 1.314 -3.570 1.00 90.81 115 ASP A C 1
ATOM 915 O O . ASP A 1 115 ? -7.645 0.168 -3.648 1.00 90.81 115 ASP A O 1
ATOM 919 N N . ALA A 1 116 ? -6.444 1.836 -4.524 1.00 92.62 116 ALA A N 1
ATOM 920 C CA . ALA A 1 116 ? -6.050 1.128 -5.732 1.00 92.62 116 ALA A CA 1
ATOM 921 C C . ALA A 1 116 ? -5.246 -0.149 -5.427 1.00 92.62 116 ALA A C 1
ATOM 923 O O . ALA A 1 116 ? -5.523 -1.202 -5.989 1.00 92.62 116 ALA A O 1
ATOM 924 N N . CYS A 1 117 ? -4.300 -0.087 -4.485 1.00 91.31 117 CYS A N 1
ATOM 925 C CA . CYS A 1 117 ? -3.550 -1.257 -4.017 1.00 91.31 117 CYS A CA 1
ATOM 926 C C . CYS A 1 117 ? -4.467 -2.255 -3.288 1.00 91.31 117 CYS A C 1
ATOM 928 O O . CYS A 1 117 ? -4.342 -3.469 -3.445 1.00 91.31 117 CYS A O 1
ATOM 930 N N . ALA A 1 118 ? -5.453 -1.763 -2.531 1.00 92.31 118 ALA A N 1
ATOM 931 C CA . ALA A 1 118 ? -6.387 -2.614 -1.800 1.00 92.31 118 ALA A CA 1
ATOM 932 C C . ALA A 1 118 ? -7.200 -3.542 -2.722 1.00 92.31 118 ALA A C 1
ATOM 934 O O . ALA A 1 118 ? -7.503 -4.666 -2.313 1.00 92.31 118 ALA A O 1
ATOM 935 N N . LEU A 1 119 ? -7.464 -3.135 -3.972 1.00 92.69 119 LEU A N 1
ATOM 936 C CA . LEU A 1 119 ? -8.120 -3.978 -4.979 1.00 92.69 119 LEU A CA 1
ATOM 937 C C . LEU A 1 119 ? -7.374 -5.297 -5.230 1.00 92.69 119 LEU A C 1
ATOM 939 O O . LEU A 1 119 ? -8.013 -6.305 -5.519 1.00 92.69 119 LEU A O 1
ATOM 943 N N . GLN A 1 120 ? -6.047 -5.341 -5.060 1.00 92.44 120 GLN A N 1
ATOM 944 C CA . GLN A 1 120 ? -5.261 -6.564 -5.261 1.00 92.44 120 GLN A CA 1
ATOM 945 C C . GLN A 1 120 ? -5.705 -7.708 -4.337 1.00 92.44 120 GLN A C 1
ATOM 947 O O . GLN A 1 120 ? -5.633 -8.877 -4.714 1.00 92.44 120 GLN A O 1
ATOM 952 N N . ARG A 1 121 ? -6.238 -7.386 -3.150 1.00 91.12 121 ARG A N 1
ATOM 953 C CA . ARG A 1 121 ? -6.768 -8.378 -2.198 1.00 91.12 121 ARG A CA 1
ATOM 954 C C . ARG A 1 121 ? -8.008 -9.099 -2.721 1.00 91.12 121 ARG A C 1
ATOM 956 O O . ARG A 1 121 ? -8.351 -10.156 -2.203 1.00 91.12 121 ARG A O 1
ATOM 963 N N . LEU A 1 122 ? -8.667 -8.540 -3.735 1.00 92.00 122 LEU A N 1
ATOM 964 C CA . LEU A 1 122 ? -9.847 -9.123 -4.358 1.00 92.00 122 LEU A CA 1
ATOM 965 C C . LEU A 1 122 ? -9.504 -10.014 -5.565 1.00 92.00 122 LEU A C 1
ATOM 967 O O . LEU A 1 122 ? -10.367 -10.749 -6.038 1.00 92.00 122 LEU A O 1
ATOM 971 N N . LEU A 1 123 ? -8.251 -9.998 -6.043 1.00 92.19 123 LEU A N 1
ATOM 972 C CA . LEU A 1 123 ? -7.804 -10.817 -7.177 1.00 92.19 123 LEU A CA 1
ATOM 973 C C . LEU A 1 123 ? -8.052 -12.325 -6.994 1.00 92.19 123 LEU A C 1
ATOM 975 O O . LEU A 1 123 ? -8.411 -12.960 -7.978 1.00 92.19 123 LEU A O 1
ATOM 979 N N . PRO A 1 124 ? -7.918 -12.934 -5.797 1.00 92.00 124 PRO A N 1
ATOM 980 C CA . PRO A 1 124 ? -8.232 -14.355 -5.625 1.00 92.00 124 PRO A CA 1
ATOM 981 C C . PRO A 1 124 ? -9.698 -14.726 -5.902 1.00 92.00 124 PRO A C 1
ATOM 983 O O . PRO A 1 124 ? -9.993 -15.904 -6.071 1.00 92.00 124 PRO A O 1
ATOM 986 N N . PHE A 1 125 ? -10.610 -13.748 -5.947 1.00 91.50 125 PHE A N 1
ATOM 987 C CA . PHE A 1 125 ? -12.048 -13.974 -6.125 1.00 91.50 125 PHE A CA 1
ATOM 988 C C . PHE A 1 125 ? -12.545 -13.692 -7.549 1.00 91.50 125 PHE A C 1
ATOM 990 O O . PHE A 1 125 ? -13.738 -13.837 -7.813 1.00 91.50 125 PHE A O 1
ATOM 997 N N . ILE A 1 126 ? -11.673 -13.274 -8.474 1.00 90.06 126 ILE A N 1
ATOM 998 C CA . ILE A 1 126 ? -12.079 -13.016 -9.863 1.00 90.06 126 ILE A CA 1
ATOM 999 C C . ILE A 1 126 ? -11.997 -14.294 -10.710 1.00 90.06 126 ILE A C 1
ATOM 1001 O O . ILE A 1 126 ? -11.163 -15.157 -10.434 1.00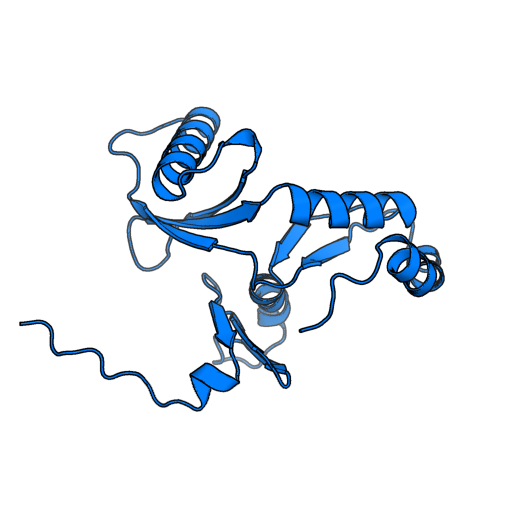 90.06 126 ILE A O 1
ATOM 1005 N N . PRO A 1 127 ? -12.814 -14.422 -11.773 1.00 90.75 127 PRO A N 1
ATOM 1006 C CA . PRO A 1 127 ? -12.770 -15.592 -12.642 1.00 90.75 127 PRO A CA 1
ATOM 1007 C C . PRO A 1 127 ? -11.386 -15.829 -13.256 1.00 90.75 127 PRO A C 1
ATOM 1009 O O . PRO A 1 127 ? -10.702 -14.880 -13.657 1.00 90.75 127 PRO A O 1
ATOM 1012 N N . SER A 1 128 ? -11.024 -17.104 -13.409 1.00 86.31 128 SER A N 1
ATOM 1013 C CA . SER A 1 128 ? -9.778 -17.542 -14.041 1.00 86.31 128 SER A CA 1
ATOM 1014 C C . SER A 1 128 ? -9.562 -16.876 -15.407 1.00 86.31 128 SER A C 1
ATOM 1016 O O . SER A 1 128 ? -10.502 -16.654 -16.170 1.00 86.31 128 SER A O 1
ATOM 1018 N N . GLY A 1 129 ? -8.308 -16.528 -15.704 1.00 85.94 129 GLY A N 1
ATOM 1019 C CA . GLY A 1 129 ? -7.917 -15.830 -16.936 1.00 85.94 129 GLY A CA 1
ATOM 1020 C C . GLY A 1 129 ? -7.970 -14.301 -16.855 1.00 85.94 129 GLY A C 1
ATOM 1021 O O . GLY A 1 129 ? -7.409 -13.630 -17.716 1.00 85.94 129 GLY A O 1
ATOM 1022 N N . ARG A 1 130 ? -8.569 -13.722 -15.807 1.00 88.81 130 ARG A N 1
ATOM 1023 C CA . ARG A 1 130 ? -8.467 -12.282 -15.526 1.00 88.81 130 ARG A CA 1
ATOM 1024 C C . ARG A 1 130 ? -7.266 -12.015 -14.624 1.00 88.81 130 ARG A C 1
ATOM 1026 O O . ARG A 1 130 ? -7.016 -12.753 -13.677 1.00 88.81 130 ARG A O 1
ATOM 1033 N N . GLN A 1 131 ? -6.527 -10.950 -14.922 1.00 87.56 131 GLN A N 1
ATOM 1034 C CA . GLN A 1 131 ? -5.297 -10.595 -14.200 1.00 87.56 131 GLN A CA 1
ATOM 1035 C C . GLN A 1 131 ? -5.323 -9.189 -13.598 1.00 87.56 131 GLN A C 1
ATOM 1037 O O . GLN A 1 131 ? -4.356 -8.791 -12.957 1.00 87.56 131 GLN A O 1
ATOM 1042 N N . CYS A 1 132 ? -6.406 -8.439 -13.809 1.00 92.00 132 CYS A N 1
ATOM 1043 C CA . CYS A 1 132 ? -6.532 -7.054 -13.382 1.00 92.00 132 CYS A CA 1
ATOM 1044 C C . CYS A 1 132 ? -7.961 -6.775 -12.924 1.00 92.00 132 CYS A C 1
ATOM 1046 O O . CYS A 1 132 ? -8.923 -7.154 -13.598 1.00 92.00 132 CYS A O 1
ATOM 1048 N N . LEU A 1 133 ? -8.081 -6.100 -11.787 1.00 94.56 133 LEU A N 1
ATOM 1049 C CA . LEU A 1 133 ? -9.323 -5.500 -11.329 1.00 94.56 133 LEU A CA 1
ATOM 1050 C C . LEU A 1 133 ? -9.348 -4.031 -11.705 1.00 94.56 133 LEU A C 1
ATOM 1052 O O . LEU A 1 133 ? -8.339 -3.342 -11.578 1.00 94.56 133 LEU A O 1
ATOM 1056 N N . VAL A 1 134 ? -10.511 -3.558 -12.133 1.00 93.75 134 VAL A N 1
ATOM 1057 C CA . VAL A 1 134 ? -10.744 -2.152 -12.449 1.00 93.75 134 VAL A CA 1
ATOM 1058 C C . VAL A 1 134 ? -11.978 -1.702 -11.689 1.00 93.75 134 VAL A C 1
ATOM 1060 O O . VAL A 1 134 ? -13.010 -2.370 -11.718 1.00 93.75 134 VAL A O 1
ATOM 1063 N N . TRP A 1 135 ? -11.864 -0.570 -11.011 1.00 92.62 135 TRP A N 1
ATOM 1064 C CA . TRP A 1 135 ? -12.961 0.089 -10.321 1.00 92.62 135 TRP A CA 1
ATOM 1065 C C . TRP A 1 135 ? -13.047 1.541 -10.783 1.00 92.62 135 TRP A C 1
ATOM 1067 O O . TRP A 1 135 ? -12.036 2.159 -11.124 1.00 92.62 135 TRP A O 1
ATOM 1077 N N . ARG A 1 136 ? -14.259 2.088 -10.818 1.00 91.38 136 ARG A N 1
ATOM 1078 C CA . ARG A 1 136 ? -14.503 3.456 -11.257 1.00 91.38 136 ARG A CA 1
ATOM 1079 C C . ARG A 1 136 ? -15.600 4.097 -10.417 1.00 91.38 136 ARG A C 1
ATOM 1081 O O . ARG A 1 136 ? -16.668 3.508 -10.275 1.00 91.38 136 ARG A O 1
ATOM 1088 N N . ASP A 1 137 ? -15.370 5.338 -9.999 1.00 86.88 137 ASP A N 1
ATOM 1089 C CA . ASP A 1 137 ? -16.428 6.278 -9.620 1.00 86.88 137 ASP A CA 1
ATOM 1090 C C . ASP A 1 137 ? -16.545 7.448 -10.621 1.00 86.88 137 ASP A C 1
ATOM 1092 O O . ASP A 1 137 ? -15.917 7.480 -11.685 1.00 86.88 137 ASP A O 1
ATOM 1096 N N . GLU A 1 138 ? -17.374 8.441 -10.306 1.00 85.75 138 GLU A N 1
ATOM 1097 C CA . GLU A 1 138 ? -17.581 9.617 -11.162 1.00 85.75 138 GLU A CA 1
ATOM 1098 C C . GLU A 1 138 ? -16.295 10.416 -11.447 1.00 85.75 138 GLU A C 1
ATOM 1100 O O . GLU A 1 138 ? -16.196 11.117 -12.455 1.00 85.75 138 GLU A O 1
ATOM 1105 N N . SER A 1 139 ? -15.292 10.312 -10.578 1.00 85.38 139 SER A N 1
ATOM 1106 C CA . SER A 1 139 ? -14.097 11.151 -10.556 1.00 85.38 139 SER A CA 1
ATOM 1107 C C . SER A 1 139 ? -12.788 10.403 -10.813 1.00 85.38 139 SER A C 1
ATOM 1109 O O . SER A 1 139 ? -11.809 11.037 -11.222 1.00 85.38 139 SER A O 1
ATOM 1111 N N . LEU A 1 140 ? -12.753 9.084 -10.623 1.00 89.25 140 LEU A N 1
ATOM 1112 C CA . LEU A 1 140 ? -11.529 8.296 -10.569 1.00 89.25 140 LEU A CA 1
ATOM 1113 C C . LEU A 1 140 ? -11.714 6.898 -11.168 1.00 89.25 140 LEU A C 1
ATOM 1115 O O . LEU A 1 140 ? -12.692 6.206 -10.910 1.00 89.25 140 LEU A O 1
ATOM 1119 N N . TRP A 1 141 ? -10.717 6.480 -11.940 1.00 93.69 141 TRP A N 1
ATOM 1120 C CA . TRP A 1 141 ? -10.451 5.093 -12.289 1.00 93.69 141 TRP A CA 1
ATOM 1121 C C . TRP A 1 141 ? -9.321 4.572 -11.419 1.00 93.69 141 TRP A C 1
ATOM 1123 O O . TRP A 1 141 ? -8.279 5.224 -11.305 1.00 93.69 141 TRP A O 1
ATOM 1133 N N . LEU A 1 142 ? -9.514 3.380 -10.876 1.00 94.38 142 LEU A N 1
ATOM 1134 C CA . LEU A 1 142 ? -8.512 2.594 -10.177 1.00 94.38 142 LEU A CA 1
ATOM 1135 C C . LEU A 1 142 ? -8.330 1.274 -10.911 1.00 94.38 142 LEU A C 1
ATOM 1137 O O . LEU A 1 142 ? -9.302 0.682 -11.382 1.00 94.38 142 LEU A O 1
ATOM 1141 N N . TRP A 1 143 ? -7.098 0.792 -10.988 1.00 94.94 143 TRP A N 1
ATOM 1142 C CA . TRP A 1 143 ? -6.828 -0.549 -11.489 1.00 94.94 143 TRP A CA 1
ATOM 1143 C C . TRP A 1 143 ? -5.711 -1.214 -10.707 1.00 94.94 143 TRP A C 1
ATOM 1145 O O . TRP A 1 143 ? -4.828 -0.548 -10.167 1.00 94.94 143 TRP A O 1
ATOM 1155 N N . ALA A 1 144 ? -5.749 -2.538 -10.670 1.00 94.44 144 ALA A N 1
ATOM 1156 C CA . ALA A 1 144 ? -4.829 -3.342 -9.891 1.00 94.44 144 ALA A CA 1
ATOM 1157 C C . ALA A 1 144 ? -4.599 -4.707 -10.545 1.00 94.44 144 ALA A C 1
ATOM 1159 O O . ALA A 1 144 ? -5.407 -5.624 -10.362 1.00 94.44 144 ALA A O 1
ATOM 1160 N N . PRO A 1 145 ? -3.513 -4.868 -11.318 1.00 91.31 145 PRO A N 1
ATOM 1161 C CA . PRO A 1 145 ? -2.937 -6.177 -11.578 1.00 91.31 145 PRO A CA 1
ATOM 1162 C C . PRO A 1 145 ? -2.235 -6.754 -10.337 1.00 91.31 145 PRO A C 1
ATOM 1164 O O . PRO A 1 145 ? -2.127 -6.112 -9.295 1.00 91.31 145 PRO A O 1
ATOM 1167 N N . ARG A 1 146 ? -1.725 -7.985 -10.446 1.00 86.19 146 ARG A N 1
ATOM 1168 C CA . ARG A 1 146 ? -1.101 -8.714 -9.324 1.00 86.19 146 ARG A CA 1
ATOM 1169 C C . ARG A 1 146 ? 0.074 -7.985 -8.657 1.00 86.19 146 ARG A C 1
ATOM 1171 O O . ARG A 1 146 ? 0.205 -8.080 -7.444 1.00 86.19 146 ARG A O 1
ATOM 1178 N N . TYR A 1 147 ? 0.907 -7.294 -9.433 1.00 84.81 147 TYR A N 1
ATOM 1179 C CA . TYR A 1 147 ? 2.176 -6.712 -8.959 1.00 84.81 147 TYR A CA 1
ATOM 1180 C C . TYR A 1 147 ? 2.257 -5.192 -9.117 1.00 84.81 147 TYR A C 1
ATOM 1182 O O . TYR A 1 147 ? 3.282 -4.580 -8.849 1.00 84.81 147 TYR A O 1
ATOM 1190 N N . ALA A 1 148 ? 1.175 -4.563 -9.563 1.00 87.88 148 ALA A N 1
ATOM 1191 C CA . ALA A 1 148 ? 1.113 -3.122 -9.727 1.00 87.88 148 ALA A CA 1
ATOM 1192 C C . ALA A 1 148 ? -0.311 -2.637 -9.486 1.00 87.88 148 ALA A C 1
ATOM 1194 O O . ALA A 1 148 ? -1.257 -3.416 -9.392 1.00 87.88 148 ALA A O 1
ATOM 1195 N N . TRP A 1 149 ? -0.465 -1.331 -9.404 1.00 92.69 149 TRP A N 1
ATOM 1196 C CA . TRP A 1 149 ? -1.757 -0.676 -9.359 1.00 92.69 149 TRP A CA 1
ATOM 1197 C C . TRP A 1 149 ? -1.578 0.738 -9.882 1.00 92.69 149 TRP A C 1
ATOM 1199 O O . TRP A 1 149 ? -0.463 1.262 -9.927 1.00 92.69 149 TRP A O 1
ATOM 1209 N N . GLY A 1 150 ? -2.676 1.354 -10.285 1.00 91.31 150 GLY A N 1
ATOM 1210 C CA . GLY A 1 150 ? -2.647 2.730 -10.729 1.00 91.31 150 GLY A CA 1
ATOM 1211 C C . GLY A 1 150 ? -3.990 3.410 -10.589 1.00 91.31 150 GLY A C 1
ATOM 1212 O O . GLY A 1 150 ? -5.006 2.814 -10.221 1.00 91.31 150 GLY A O 1
ATOM 1213 N N . ARG A 1 151 ? -3.953 4.707 -10.869 1.00 91.31 151 ARG A N 1
ATOM 1214 C CA . ARG A 1 151 ? -5.100 5.599 -10.797 1.00 91.31 151 ARG A CA 1
ATOM 1215 C C . ARG A 1 151 ? -5.082 6.584 -11.953 1.00 91.31 151 ARG A C 1
ATOM 1217 O O . ARG A 1 151 ? -4.022 7.008 -12.412 1.00 91.31 151 ARG A O 1
ATOM 1224 N N . ARG A 1 152 ? -6.261 7.017 -12.384 1.00 89.81 152 ARG A N 1
ATOM 1225 C CA . ARG A 1 152 ? -6.424 8.106 -13.356 1.00 89.81 152 ARG A CA 1
ATOM 1226 C C . ARG A 1 152 ? -7.715 8.853 -13.066 1.00 89.81 152 ARG A C 1
ATOM 1228 O O . ARG A 1 152 ? -8.719 8.232 -12.745 1.00 89.81 152 ARG A O 1
ATOM 1235 N N . SER A 1 153 ? -7.723 10.178 -13.198 1.00 85.62 153 SER A N 1
ATOM 1236 C CA . SER A 1 153 ? -8.979 10.921 -13.070 1.00 85.62 153 SER A CA 1
ATOM 1237 C C . SER A 1 153 ? -9.934 10.557 -14.212 1.00 85.62 153 SER A C 1
ATOM 1239 O O . SER A 1 153 ? -9.524 10.429 -15.366 1.00 85.62 153 SER A O 1
ATOM 1241 N N . ALA A 1 154 ? -11.223 10.404 -13.909 1.00 80.06 154 ALA A N 1
ATOM 1242 C CA . ALA A 1 154 ? -12.240 10.064 -14.901 1.00 80.06 154 ALA A CA 1
ATOM 1243 C C . ALA A 1 154 ? -12.310 11.104 -16.031 1.00 80.06 154 ALA A C 1
ATOM 1245 O O . ALA A 1 154 ? -12.424 10.727 -17.194 1.00 80.06 154 ALA A O 1
ATOM 1246 N N . ARG A 1 155 ? -12.117 12.393 -15.707 1.00 75.19 155 ARG A N 1
ATOM 1247 C CA . ARG A 1 155 ? -12.045 13.491 -16.688 1.00 75.19 155 ARG A CA 1
ATOM 1248 C C . ARG A 1 155 ? -10.841 13.382 -17.631 1.00 75.19 155 ARG A C 1
ATOM 1250 O O . ARG A 1 155 ? -10.978 13.684 -18.812 1.00 75.19 155 ARG A O 1
ATOM 1257 N N . ALA A 1 156 ? -9.681 12.944 -17.136 1.00 63.53 156 ALA A N 1
ATOM 1258 C CA . ALA A 1 156 ? -8.492 12.747 -17.971 1.00 63.53 156 ALA A CA 1
ATOM 1259 C C . ALA A 1 156 ? -8.518 11.421 -18.745 1.00 63.53 156 ALA A C 1
ATOM 1261 O O . ALA A 1 156 ? -7.761 11.268 -19.692 1.00 63.53 156 ALA A O 1
ATOM 1262 N N . ALA A 1 157 ? -9.356 10.459 -18.350 1.00 59.25 157 ALA A N 1
ATOM 1263 C CA . ALA A 1 157 ? -9.529 9.197 -19.068 1.00 59.25 157 ALA A CA 1
ATOM 1264 C C . ALA A 1 157 ? -10.436 9.329 -20.303 1.00 59.25 157 ALA A C 1
ATOM 1266 O O . ALA A 1 157 ? -10.275 8.572 -21.254 1.00 59.25 157 ALA A O 1
ATOM 1267 N N . THR A 1 158 ? -11.371 10.285 -20.293 1.00 57.44 158 THR A N 1
ATOM 1268 C CA . THR A 1 158 ? -12.221 10.635 -21.447 1.00 57.44 158 THR A CA 1
ATOM 1269 C C . THR A 1 158 ? -11.538 11.560 -22.449 1.00 57.44 158 THR A C 1
ATOM 1271 O O . THR A 1 158 ? -11.935 11.597 -23.610 1.00 57.44 158 THR A O 1
ATOM 1274 N N . ALA A 1 159 ? -10.494 12.280 -22.033 1.00 51.59 159 ALA A N 1
ATOM 1275 C CA . ALA A 1 159 ? -9.518 12.798 -22.977 1.00 51.59 159 ALA A CA 1
ATOM 1276 C C . ALA A 1 159 ? -8.719 11.583 -23.469 1.00 51.59 159 ALA A C 1
ATOM 1278 O O . ALA A 1 159 ? -8.096 10.896 -22.661 1.00 51.59 159 ALA A O 1
ATOM 1279 N N . GLY A 1 160 ? -8.811 11.248 -24.760 1.00 40.59 160 GLY A N 1
ATOM 1280 C CA . GLY A 1 160 ? -8.094 10.105 -25.340 1.00 40.59 160 GLY A CA 1
ATOM 1281 C C . GLY A 1 160 ? -6.598 10.115 -24.986 1.00 40.59 160 GLY A C 1
ATOM 1282 O O . GLY A 1 160 ? -6.083 11.147 -24.548 1.00 40.59 160 GLY A O 1
ATOM 1283 N N . PRO A 1 161 ? -5.875 8.989 -25.148 1.00 40.75 161 PRO A N 1
ATOM 1284 C CA . PRO A 1 161 ? -4.449 8.956 -24.845 1.00 40.75 161 PRO A CA 1
ATOM 1285 C C . PRO A 1 161 ? -3.774 10.113 -25.583 1.00 40.75 161 PRO A C 1
ATOM 1287 O O . PRO A 1 161 ? -3.820 10.172 -26.812 1.00 40.75 161 PRO A O 1
ATOM 1290 N N . ALA A 1 162 ? -3.184 11.055 -24.838 1.00 41.84 162 ALA A N 1
ATOM 1291 C CA . ALA A 1 162 ? -2.232 11.980 -25.424 1.00 41.84 162 ALA A CA 1
ATOM 1292 C C . ALA A 1 162 ? -1.209 11.094 -26.133 1.00 41.84 162 ALA A C 1
ATOM 1294 O O . ALA A 1 162 ? -0.586 10.248 -25.486 1.00 41.84 162 ALA A O 1
ATOM 1295 N N . ARG A 1 163 ? -1.175 11.19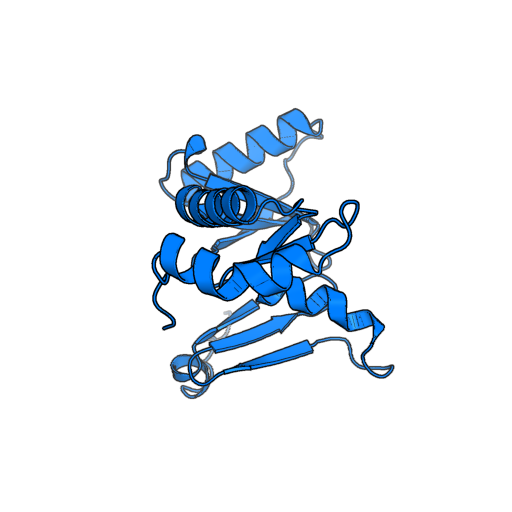1 -27.468 1.00 32.16 163 ARG A N 1
ATOM 1296 C CA . ARG A 1 163 ? -0.301 10.407 -28.338 1.00 32.16 163 ARG A CA 1
ATOM 1297 C C . ARG A 1 163 ? 1.080 10.369 -27.695 1.00 32.16 163 ARG A C 1
ATOM 1299 O O . ARG A 1 163 ? 1.726 11.408 -27.586 1.00 32.16 163 ARG A O 1
ATOM 1306 N N . ALA A 1 164 ? 1.505 9.185 -27.261 1.00 36.59 164 ALA A N 1
ATOM 1307 C CA . ALA A 1 164 ? 2.915 8.931 -27.060 1.00 36.59 164 ALA A CA 1
ATOM 1308 C C . ALA A 1 164 ? 3.575 9.241 -28.408 1.00 36.59 164 ALA A C 1
ATOM 1310 O O . ALA A 1 164 ? 3.248 8.614 -29.419 1.00 36.59 164 ALA A O 1
ATOM 1311 N N . GLY A 1 165 ? 4.385 10.298 -28.443 1.00 28.19 165 GLY A N 1
ATOM 1312 C CA . GLY A 1 165 ? 5.210 10.599 -29.603 1.00 28.19 165 GLY A CA 1
ATOM 1313 C C . GLY A 1 165 ? 6.111 9.397 -29.898 1.00 28.19 165 GLY A C 1
ATOM 1314 O O . GLY A 1 165 ? 6.484 8.682 -28.963 1.00 28.19 165 GLY A O 1
ATOM 1315 N N . PRO A 1 166 ? 6.421 9.129 -31.175 1.00 30.44 166 PRO A N 1
ATOM 1316 C CA . PRO A 1 166 ? 7.312 8.036 -31.521 1.00 30.44 166 PRO A CA 1
ATOM 1317 C C . PRO A 1 166 ? 8.678 8.287 -30.877 1.00 30.44 166 PRO A C 1
ATOM 1319 O O . PRO A 1 166 ? 9.229 9.381 -30.985 1.00 30.44 166 PRO A O 1
ATOM 1322 N N . LEU A 1 167 ? 9.207 7.266 -30.203 1.00 35.84 167 LEU A N 1
ATOM 1323 C CA . LEU A 1 167 ? 10.631 7.183 -29.899 1.00 35.84 167 LEU A CA 1
ATOM 1324 C C . LEU A 1 167 ? 11.366 7.173 -31.247 1.00 35.84 167 LEU A C 1
ATOM 1326 O O . LEU A 1 167 ? 11.154 6.263 -32.050 1.00 35.84 167 LEU A O 1
ATOM 1330 N N . SER A 1 168 ? 12.141 8.222 -31.515 1.00 38.84 168 SER A N 1
ATOM 1331 C CA . SER A 1 168 ? 13.215 8.235 -32.515 1.00 38.84 168 SER A CA 1
ATOM 1332 C C . SER A 1 168 ? 14.543 8.184 -31.782 1.00 38.84 168 SER A C 1
ATOM 1334 O O . SER A 1 168 ? 14.624 8.843 -30.719 1.00 38.84 168 SER A O 1
#

Sequence (168 aa):
QGPTRDPQSQALVLRPMSRELPRRHRINLSFPATPTLQRAFPHPPMRLRERELVAWLSQTMARELDMDPDLLRFDFQDDALSPAFNVTAVQSKEISALLTLAQTLNVRIAAVTPDACALQRLLPFIPSGRQCLVWRDESLWLWAPRYAWGRRSARAATAGPARAGPLS

InterPro domains:
  IPR043129 ATPase, nucleotide binding domain [SSF53067] (13-119)

Secondary structure (DSSP, 8-state):
------HHHHHHHHHHHHHHS-TT-EEEEEE-STT-EEEEEEPPSS---HHHHHHHHHHHHHHHTTS-GGGEEEEEEE-SSSSEEEEEEEEHHHHHHHHHHHHHTTPEEEEEEEHHHHGGGGGGGSPTT--EEEEE-SSEEEEEESS--EEEEHHHHHS---------

Radius of gyration: 18.27 Å; chains: 1; bounding box: 47×36×52 Å

pLDDT: mean 83.67, std 14.76, range [28.19, 94.94]